Protein AF-A0A561SR07-F1 (afdb_monomer)

Mean predicted aligned error: 4.89 Å

Radius of gyration: 13.93 Å; Cα contacts (8 Å, |Δi|>4): 120; chains: 1; bounding box: 39×26×35 Å

Solvent-accessible surface area (backbone atoms only — not comparable to full-atom values): 5714 Å² total; per-residue (Å²): 134,88,75,38,73,57,32,72,94,71,38,33,71,71,37,86,74,61,41,60,95,83,24,37,66,59,61,86,92,63,88,76,39,71,48,79,34,26,85,81,16,77,62,50,43,59,72,64,60,61,81,38,29,44,69,58,76,40,77,44,76,46,87,36,42,95,92,30,39,85,36,67,70,21,46,74,70,23,68,68,49,51,51,56,50,48,60,65,62,66,70,74,120

Foldseek 3Di:
DDAACQDPPPHQCPDVVGADPQAAEDDPPPPAAEAEAEPPAPRNPPADNVVRYPRHPYGYYDHLDDPDRNPPVSLVPDPVNVVVVCVVVVVPD

Secondary structure (DSSP, 8-state):
-PPPTT-TTTTGGG-SSPPBTTBEEPPTT-S--EEEE-TT-GGGPSS-GGGTEET-SEEEE----TTTTTSHHHHHT-HHHHHHHHHHHTT--

Organism: NCBI:txid1128676

Structure (mmCIF, N/CA/C/O backbone):
data_AF-A0A561SR07-F1
#
_entry.id   AF-A0A561SR07-F1
#
loop_
_atom_site.group_PDB
_atom_site.id
_atom_site.type_symbol
_atom_site.label_atom_id
_atom_site.label_alt_id
_atom_site.label_comp_id
_atom_site.label_asym_id
_atom_site.label_entity_id
_atom_site.label_seq_id
_atom_site.pdbx_PDB_ins_code
_atom_site.Cartn_x
_atom_site.Cartn_y
_atom_site.Cartn_z
_atom_site.occupancy
_atom_site.B_iso_or_equiv
_atom_site.auth_seq_id
_atom_site.auth_comp_id
_atom_site.auth_asym_id
_atom_site.auth_atom_id
_atom_site.pdbx_PDB_model_num
ATOM 1 N N . MET A 1 1 ? 15.130 -7.034 7.660 1.00 43.53 1 MET A N 1
ATOM 2 C CA . MET A 1 1 ? 15.204 -5.831 6.805 1.00 43.53 1 MET A CA 1
ATOM 3 C C . MET A 1 1 ? 14.123 -5.957 5.741 1.00 43.53 1 MET A C 1
ATOM 5 O O . MET A 1 1 ? 14.244 -6.811 4.871 1.00 43.53 1 MET A O 1
ATOM 9 N N . THR A 1 2 ? 13.016 -5.226 5.870 1.00 49.16 2 THR A N 1
ATOM 10 C CA . THR A 1 2 ? 11.899 -5.264 4.911 1.00 49.16 2 THR A CA 1
ATOM 11 C C . THR A 1 2 ? 12.343 -4.535 3.643 1.00 49.16 2 THR A C 1
ATOM 13 O O . THR A 1 2 ? 12.707 -3.366 3.715 1.00 49.16 2 THR A O 1
ATOM 16 N N . ARG A 1 3 ? 12.409 -5.219 2.495 1.00 59.50 3 ARG A N 1
ATOM 17 C CA . ARG A 1 3 ? 12.766 -4.569 1.224 1.00 59.50 3 ARG A CA 1
ATOM 18 C C . ARG A 1 3 ? 11.539 -3.884 0.628 1.00 59.50 3 ARG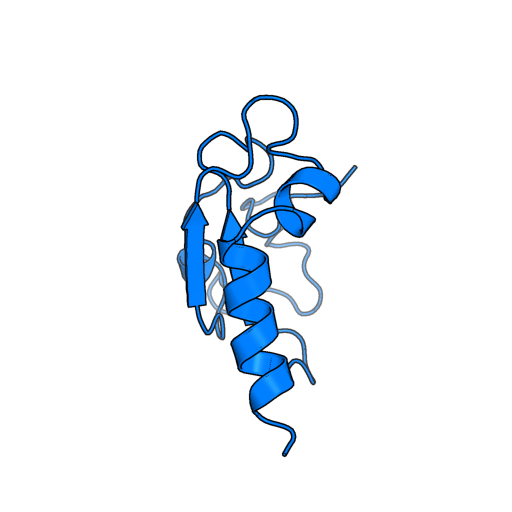 A C 1
ATOM 20 O O . ARG A 1 3 ? 10.463 -4.478 0.592 1.00 59.50 3 ARG A O 1
ATOM 27 N N . GLN A 1 4 ? 11.732 -2.661 0.144 1.00 78.00 4 GLN A N 1
ATOM 28 C CA . GLN A 1 4 ? 10.697 -1.854 -0.506 1.00 78.00 4 GLN A CA 1
ATOM 29 C C . GLN A 1 4 ? 10.195 -2.564 -1.757 1.00 78.00 4 GLN A C 1
ATOM 31 O O . GLN A 1 4 ? 10.992 -3.107 -2.523 1.00 78.00 4 GLN A O 1
ATOM 36 N N . LEU A 1 5 ? 8.882 -2.574 -1.980 1.00 84.81 5 LEU A N 1
ATOM 37 C CA . LEU A 1 5 ? 8.325 -3.461 -2.993 1.00 84.81 5 LEU A CA 1
ATOM 38 C C . LEU A 1 5 ? 8.636 -3.006 -4.431 1.00 84.81 5 LEU A C 1
ATOM 40 O O . LEU A 1 5 ? 8.831 -3.855 -5.303 1.00 84.81 5 LEU A O 1
ATOM 44 N N . ALA A 1 6 ? 8.694 -1.689 -4.634 1.00 89.56 6 ALA A N 1
ATOM 45 C CA . ALA A 1 6 ? 8.668 -1.018 -5.931 1.00 89.56 6 ALA A CA 1
ATOM 46 C C . ALA A 1 6 ? 9.988 -0.367 -6.359 1.00 89.56 6 ALA A C 1
ATOM 48 O O . ALA A 1 6 ? 9.995 0.344 -7.355 1.00 89.56 6 ALA A O 1
ATOM 49 N N . LEU A 1 7 ? 11.093 -0.573 -5.635 1.00 89.88 7 LEU A N 1
ATOM 50 C CA . LEU A 1 7 ? 12.367 0.048 -6.001 1.00 89.88 7 LEU A CA 1
ATOM 51 C C . LEU A 1 7 ? 12.856 -0.498 -7.365 1.00 89.88 7 LEU A C 1
ATOM 53 O O . LEU A 1 7 ? 13.177 -1.697 -7.422 1.00 89.88 7 LEU A O 1
ATOM 57 N N . PRO A 1 8 ? 12.908 0.330 -8.433 1.00 85.62 8 PRO A N 1
ATOM 58 C CA . PRO A 1 8 ? 13.352 -0.101 -9.762 1.00 85.62 8 PRO A CA 1
ATOM 59 C C . PRO A 1 8 ? 14.818 -0.533 -9.740 1.00 85.62 8 PRO A C 1
ATOM 61 O O . PRO A 1 8 ? 15.565 -0.097 -8.861 1.00 85.62 8 PRO A O 1
ATOM 64 N N . ASP A 1 9 ? 15.217 -1.433 -10.638 1.00 86.56 9 ASP A N 1
ATOM 65 C CA . ASP A 1 9 ? 16.574 -1.981 -10.829 1.00 86.56 9 ASP A CA 1
ATOM 66 C C . ASP A 1 9 ? 17.142 -2.780 -9.630 1.00 86.56 9 ASP A C 1
ATOM 68 O O . ASP A 1 9 ? 18.120 -3.536 -9.728 1.00 86.56 9 ASP A O 1
ATOM 72 N N . VAL A 1 10 ? 16.510 -2.666 -8.459 1.00 86.31 10 VAL A N 1
ATOM 73 C CA . VAL A 1 10 ? 16.974 -3.241 -7.195 1.00 86.31 10 VAL A CA 1
ATOM 74 C C . VAL A 1 10 ? 16.034 -4.330 -6.693 1.00 86.31 10 VAL A C 1
ATOM 76 O O . VAL A 1 10 ? 16.486 -5.434 -6.377 1.00 86.31 10 VAL A O 1
ATOM 79 N N . VAL A 1 11 ? 14.734 -4.052 -6.592 1.00 89.00 11 VAL A N 1
ATOM 80 C CA . VAL A 1 11 ? 13.776 -5.005 -6.013 1.00 89.00 11 VAL A CA 1
ATOM 81 C C . VAL A 1 11 ? 12.700 -5.408 -7.006 1.00 89.00 11 VAL A C 1
ATOM 83 O O . VAL A 1 11 ? 12.393 -6.596 -7.083 1.00 89.00 11 VAL A O 1
ATOM 86 N N . LEU A 1 12 ? 12.144 -4.459 -7.764 1.00 88.81 12 LEU A N 1
ATOM 87 C CA . LEU A 1 12 ? 11.035 -4.732 -8.678 1.00 88.81 12 LEU A CA 1
ATOM 88 C C . LEU A 1 12 ? 11.419 -5.772 -9.741 1.00 88.81 12 LEU A C 1
ATOM 90 O O . LEU A 1 12 ? 10.726 -6.774 -9.884 1.00 88.81 12 LEU A O 1
ATOM 94 N N . ASP A 1 13 ? 12.571 -5.610 -10.388 1.00 88.38 13 ASP A N 1
ATOM 95 C CA . ASP A 1 13 ? 13.008 -6.487 -11.490 1.00 88.38 13 ASP A CA 1
ATOM 96 C C . ASP A 1 13 ? 13.472 -7.874 -11.037 1.00 88.38 13 ASP A C 1
ATOM 98 O O . ASP A 1 13 ? 13.673 -8.770 -11.850 1.00 88.38 13 ASP A O 1
ATOM 102 N N . ARG A 1 14 ? 13.618 -8.071 -9.722 1.00 88.44 14 ARG A N 1
ATOM 103 C CA . ARG A 1 14 ? 13.972 -9.358 -9.108 1.00 88.44 14 ARG A CA 1
ATOM 104 C C . ARG A 1 14 ? 12.751 -10.110 -8.565 1.00 88.44 14 ARG A C 1
ATOM 106 O O . ARG A 1 14 ? 12.917 -11.072 -7.817 1.00 88.44 14 ARG A O 1
ATOM 113 N N . ARG A 1 15 ? 11.531 -9.650 -8.864 1.00 85.12 15 ARG A N 1
ATOM 114 C CA . ARG A 1 15 ? 10.287 -10.325 -8.464 1.00 85.12 15 ARG A CA 1
ATOM 115 C C . ARG A 1 15 ? 10.150 -11.669 -9.172 1.00 85.12 15 ARG A C 1
ATOM 117 O O . ARG A 1 15 ? 10.518 -11.804 -10.332 1.00 85.12 15 ARG A O 1
ATOM 124 N N . ASP A 1 16 ? 9.546 -12.617 -8.468 1.00 84.62 16 ASP A N 1
ATOM 125 C CA . ASP A 1 16 ? 8.993 -13.835 -9.049 1.0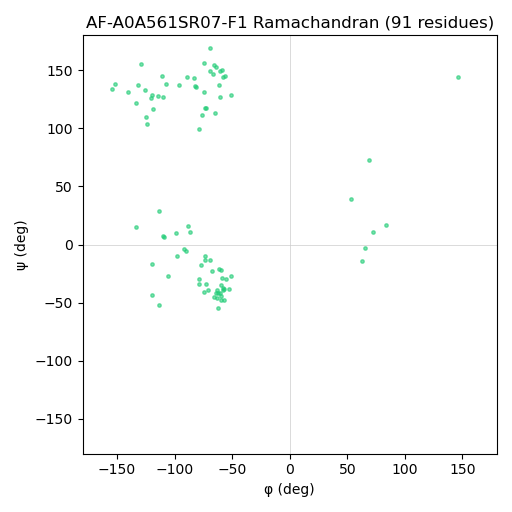0 84.62 16 ASP A CA 1
ATOM 126 C C . ASP A 1 16 ? 7.477 -13.848 -8.770 1.00 84.62 16 ASP A C 1
ATOM 128 O O . ASP A 1 16 ? 7.083 -13.809 -7.596 1.00 84.62 16 ASP A O 1
ATOM 132 N N . PRO A 1 17 ? 6.614 -13.808 -9.799 1.00 87.38 17 PRO A N 1
ATOM 133 C CA . PRO A 1 17 ? 6.944 -13.698 -11.223 1.00 87.38 17 PRO A CA 1
ATOM 134 C C . PRO A 1 17 ? 7.594 -12.355 -11.585 1.00 87.38 17 PRO A C 1
ATOM 136 O O . PRO A 1 17 ? 7.360 -11.336 -10.926 1.00 87.38 17 PRO A O 1
ATOM 139 N N . ALA A 1 18 ? 8.386 -12.362 -12.660 1.00 90.00 18 ALA A N 1
ATOM 140 C CA . ALA A 1 18 ? 9.030 -11.160 -13.180 1.00 90.00 18 ALA A CA 1
ATOM 141 C C . ALA A 1 18 ? 7.993 -10.093 -13.595 1.00 90.00 18 ALA A C 1
ATOM 143 O O . ALA A 1 18 ? 6.889 -10.445 -14.034 1.00 90.00 18 ALA A O 1
ATOM 144 N N . PRO A 1 19 ? 8.327 -8.793 -13.488 1.00 91.62 19 PRO A N 1
ATOM 145 C CA . PRO A 1 19 ? 7.461 -7.721 -13.966 1.00 91.62 19 PRO A CA 1
ATOM 146 C C . PRO A 1 19 ? 7.141 -7.859 -15.459 1.00 91.62 19 PRO A C 1
ATOM 148 O O . PRO A 1 19 ? 7.997 -8.226 -16.261 1.00 91.62 19 PRO A O 1
ATOM 151 N N . ILE A 1 20 ? 5.919 -7.500 -15.851 1.00 91.94 20 ILE A N 1
ATOM 152 C CA . ILE A 1 20 ? 5.496 -7.445 -17.255 1.00 91.94 20 ILE A CA 1
ATOM 153 C C . ILE A 1 20 ? 5.305 -5.976 -17.621 1.00 91.94 20 ILE A C 1
ATOM 155 O O . ILE A 1 20 ? 4.601 -5.255 -16.922 1.00 91.94 20 ILE A O 1
ATOM 159 N N . ASN A 1 21 ? 5.952 -5.522 -18.700 1.00 91.06 21 ASN A N 1
ATOM 160 C CA . ASN A 1 21 ? 6.009 -4.106 -19.092 1.00 91.06 21 ASN A CA 1
ATOM 161 C C . ASN A 1 21 ? 6.505 -3.187 -17.955 1.00 91.06 21 ASN A C 1
ATOM 163 O O . ASN A 1 21 ? 5.963 -2.106 -17.741 1.00 91.06 21 ASN A O 1
ATOM 167 N N . GLY A 1 22 ? 7.500 -3.650 -17.188 1.00 90.38 22 GLY A N 1
ATOM 168 C CA . GLY A 1 22 ? 8.068 -2.909 -16.054 1.00 90.38 22 GLY A CA 1
ATOM 169 C C . GLY A 1 22 ? 7.153 -2.824 -14.829 1.00 90.38 22 GLY A C 1
ATOM 170 O O . GLY A 1 22 ? 7.435 -2.063 -13.908 1.00 90.38 22 GLY A O 1
ATOM 171 N N . ARG A 1 23 ? 6.051 -3.586 -14.802 1.00 93.50 23 ARG A N 1
ATOM 172 C CA . ARG A 1 23 ? 5.064 -3.556 -13.720 1.00 93.50 23 ARG A CA 1
ATOM 173 C C . ARG A 1 23 ? 4.947 -4.916 -13.055 1.00 93.50 23 ARG A C 1
ATOM 175 O O . ARG A 1 23 ? 4.765 -5.942 -13.713 1.00 93.50 23 ARG A O 1
ATOM 182 N N . GLY A 1 24 ? 5.055 -4.927 -11.731 1.00 93.88 24 GLY A N 1
ATOM 183 C CA . GLY A 1 24 ? 4.732 -6.108 -10.944 1.00 93.88 24 GLY A CA 1
ATOM 184 C C . GLY A 1 24 ? 3.226 -6.376 -10.974 1.00 93.88 24 GLY A C 1
ATOM 185 O O . GLY A 1 24 ? 2.435 -5.546 -11.416 1.00 93.88 24 GLY A O 1
ATOM 186 N N . ARG A 1 25 ? 2.798 -7.539 -10.489 1.00 93.62 25 ARG A N 1
ATOM 187 C CA . ARG A 1 25 ? 1.376 -7.909 -10.459 1.00 93.62 25 ARG A CA 1
ATOM 188 C C . ARG A 1 25 ? 0.963 -8.390 -9.083 1.00 93.62 25 ARG A C 1
ATOM 190 O O . ARG A 1 25 ? 1.793 -8.886 -8.319 1.00 93.62 25 ARG A O 1
ATOM 197 N N . ARG A 1 26 ? -0.332 -8.267 -8.790 1.00 93.25 26 ARG A N 1
ATOM 198 C CA . ARG A 1 26 ? -0.950 -8.875 -7.612 1.00 93.25 26 ARG A CA 1
ATOM 199 C C . ARG A 1 26 ? -0.591 -10.359 -7.527 1.00 93.25 26 ARG A C 1
ATOM 201 O O . ARG A 1 26 ? -0.793 -11.066 -8.518 1.00 93.25 26 ARG A O 1
ATOM 208 N N . PRO A 1 27 ? -0.093 -10.840 -6.370 1.00 89.94 27 PRO A N 1
ATOM 209 C CA . PRO A 1 27 ? 0.172 -12.257 -6.193 1.00 89.94 27 PRO A CA 1
ATOM 210 C C . PRO A 1 27 ? -1.088 -13.102 -6.445 1.00 89.94 27 PRO A C 1
ATOM 212 O O . PRO A 1 27 ? -2.200 -12.663 -6.121 1.00 89.94 27 PRO A O 1
ATOM 215 N N . PRO A 1 28 ? -0.943 -14.312 -7.012 1.00 89.62 28 PRO A N 1
ATOM 216 C CA . PRO A 1 28 ? -2.075 -15.203 -7.235 1.00 89.62 28 PRO A CA 1
ATOM 217 C C . PRO A 1 28 ? -2.784 -15.528 -5.910 1.00 89.62 28 PRO A C 1
ATOM 219 O O . PRO A 1 28 ? -2.171 -15.528 -4.846 1.00 89.62 28 PRO A O 1
ATOM 222 N N . ALA A 1 29 ? -4.094 -15.780 -5.981 1.00 90.69 29 ALA A N 1
ATOM 223 C CA . ALA A 1 29 ? -4.993 -16.021 -4.842 1.00 90.69 29 ALA A CA 1
ATOM 224 C C . ALA A 1 29 ? -5.221 -14.839 -3.870 1.00 90.69 29 ALA A C 1
ATOM 226 O O . ALA A 1 29 ? -6.066 -14.940 -2.979 1.00 90.69 29 ALA A O 1
ATOM 227 N N . VAL A 1 30 ? -4.569 -13.685 -4.056 1.00 92.62 30 VAL A N 1
ATOM 228 C CA . VAL A 1 30 ? -4.896 -12.472 -3.288 1.00 92.62 30 VAL A CA 1
ATOM 229 C C . VAL A 1 30 ? -6.189 -11.857 -3.827 1.00 92.62 30 VAL A C 1
ATOM 231 O O . VAL A 1 30 ? -6.226 -11.324 -4.935 1.00 92.62 30 VAL A O 1
ATOM 234 N N . ARG A 1 31 ? -7.263 -11.911 -3.027 1.00 92.50 31 ARG A N 1
ATOM 235 C CA . ARG A 1 31 ? -8.588 -11.373 -3.398 1.00 92.50 31 ARG A CA 1
ATOM 236 C C . ARG A 1 31 ? -8.627 -9.845 -3.427 1.00 92.50 31 ARG A C 1
ATOM 238 O O . ARG A 1 31 ? -9.301 -9.271 -4.275 1.00 92.50 31 ARG A O 1
ATOM 245 N N . ARG A 1 32 ? -7.957 -9.202 -2.469 1.00 93.69 32 ARG A N 1
ATOM 246 C CA . ARG A 1 32 ? -7.898 -7.744 -2.317 1.00 93.69 32 ARG A CA 1
ATOM 247 C C . ARG A 1 32 ? -6.493 -7.337 -1.905 1.00 93.69 32 ARG A C 1
ATOM 249 O O . ARG A 1 32 ? -5.945 -7.918 -0.971 1.00 93.69 32 ARG A O 1
ATOM 256 N N . TRP A 1 33 ? -5.933 -6.347 -2.586 1.00 95.38 33 TRP A N 1
ATOM 257 C CA . TRP A 1 33 ? -4.609 -5.811 -2.321 1.00 95.38 33 TRP A CA 1
ATOM 258 C C . TRP A 1 33 ? -4.683 -4.306 -2.085 1.00 95.38 33 TRP A C 1
ATOM 260 O O . TRP A 1 33 ? -4.947 -3.530 -2.999 1.00 95.38 33 TRP A O 1
ATOM 270 N N . ILE A 1 34 ? -4.467 -3.905 -0.835 1.00 95.62 34 ILE A N 1
ATOM 271 C CA . ILE A 1 34 ? -4.510 -2.509 -0.403 1.00 95.62 34 ILE A CA 1
ATOM 272 C C . ILE A 1 34 ? -3.106 -2.109 0.045 1.00 95.62 34 ILE A C 1
ATOM 274 O O . ILE A 1 34 ? -2.504 -2.802 0.866 1.00 95.62 34 ILE A O 1
ATOM 278 N N . ASN A 1 35 ? -2.594 -1.003 -0.491 1.00 95.38 35 ASN A N 1
ATOM 279 C CA . ASN A 1 35 ? -1.367 -0.369 -0.028 1.00 95.38 35 ASN A CA 1
ATOM 280 C C . ASN A 1 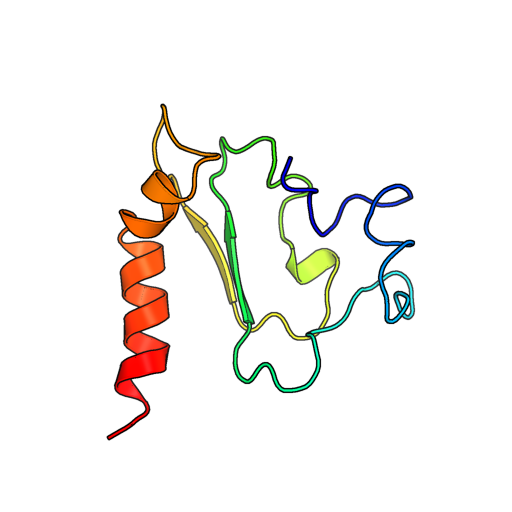35 ? -1.705 0.770 0.942 1.00 95.38 35 ASN A C 1
ATOM 282 O O . ASN A 1 35 ? -2.624 1.548 0.693 1.00 95.38 35 ASN A O 1
ATOM 286 N N . ILE A 1 36 ? -0.954 0.870 2.037 1.00 94.81 36 ILE A N 1
ATOM 287 C CA . ILE A 1 36 ? -1.019 1.982 2.989 1.00 94.81 36 ILE A CA 1
ATOM 288 C C . ILE A 1 36 ? 0.422 2.389 3.271 1.00 94.81 36 ILE A C 1
ATOM 290 O O . ILE A 1 36 ? 1.204 1.560 3.730 1.00 94.81 36 ILE A O 1
ATOM 294 N N . ALA A 1 37 ? 0.766 3.644 3.001 1.00 93.75 37 ALA A N 1
ATOM 295 C CA . ALA A 1 37 ? 2.109 4.175 3.207 1.00 93.75 37 ALA A CA 1
ATOM 296 C C . ALA A 1 37 ? 2.086 5.434 4.081 1.00 93.75 37 ALA A C 1
ATOM 298 O O . ALA A 1 37 ? 1.310 6.361 3.833 1.00 93.75 37 ALA A O 1
ATOM 299 N N . ASP A 1 38 ? 2.963 5.493 5.083 1.00 93.44 38 ASP A N 1
ATOM 300 C CA . ASP A 1 38 ? 3.220 6.736 5.809 1.00 93.44 38 ASP A CA 1
ATOM 301 C C . ASP A 1 38 ? 4.068 7.685 4.957 1.00 93.44 38 ASP A C 1
ATOM 303 O O . ASP A 1 38 ? 5.108 7.272 4.432 1.00 93.44 38 ASP A O 1
ATOM 307 N N . PRO A 1 39 ? 3.684 8.970 4.817 1.00 91.38 39 PRO A N 1
ATOM 308 C CA . PRO A 1 39 ? 4.515 9.922 4.118 1.00 91.38 39 PRO A CA 1
ATOM 309 C C . PRO A 1 39 ? 5.950 10.055 4.640 1.00 91.38 39 PRO A C 1
ATOM 311 O O . PRO A 1 39 ? 6.826 10.429 3.865 1.00 91.38 39 PRO A O 1
ATOM 314 N N . GLY A 1 40 ? 6.180 9.826 5.928 1.00 89.69 40 GLY A N 1
ATOM 315 C CA . GLY A 1 40 ? 7.484 9.868 6.580 1.00 89.69 40 GLY A CA 1
ATOM 316 C C . GLY A 1 40 ? 8.221 8.527 6.594 1.00 89.69 40 GLY A C 1
ATOM 317 O O . GLY A 1 40 ? 9.377 8.487 7.015 1.00 89.69 40 GLY A O 1
ATOM 318 N N . ASP A 1 41 ? 7.602 7.433 6.140 1.00 89.94 41 ASP A N 1
ATOM 319 C CA . ASP A 1 41 ? 8.265 6.133 6.054 1.00 89.94 41 ASP A CA 1
ATOM 320 C C . ASP A 1 41 ? 9.163 6.070 4.818 1.00 89.94 41 ASP A C 1
ATOM 322 O O . ASP A 1 41 ? 8.725 5.809 3.697 1.00 89.94 41 ASP A O 1
ATOM 326 N N . ILE A 1 42 ? 10.461 6.287 5.030 1.00 88.44 42 ILE A N 1
ATOM 327 C CA . ILE A 1 42 ? 11.465 6.207 3.965 1.00 88.44 42 ILE A CA 1
ATOM 328 C C . ILE A 1 42 ? 11.541 4.815 3.331 1.00 88.44 42 ILE A C 1
ATOM 330 O O . ILE A 1 42 ? 11.997 4.700 2.198 1.00 88.44 42 ILE A O 1
ATOM 334 N N . ILE A 1 43 ? 11.080 3.766 4.026 1.00 87.94 43 ILE A N 1
ATOM 335 C CA . ILE A 1 43 ? 11.022 2.400 3.502 1.00 87.94 43 ILE A CA 1
ATOM 336 C C . ILE A 1 43 ? 9.832 2.233 2.539 1.00 87.94 43 ILE A C 1
ATOM 338 O O . ILE A 1 43 ? 9.874 1.356 1.682 1.00 87.94 43 ILE A O 1
ATOM 342 N N . ALA A 1 44 ? 8.838 3.122 2.557 1.00 89.25 44 ALA A N 1
ATOM 343 C CA . ALA A 1 44 ? 7.705 3.116 1.629 1.00 89.25 44 ALA A CA 1
ATOM 344 C C . ALA A 1 44 ? 7.951 3.909 0.325 1.00 89.25 44 ALA A C 1
ATOM 346 O O . ALA A 1 44 ? 7.012 4.246 -0.395 1.00 89.25 44 ALA A O 1
ATOM 347 N N . ILE A 1 45 ? 9.210 4.225 0.008 1.00 89.44 45 ILE A N 1
ATOM 348 C CA . ILE A 1 45 ? 9.614 4.840 -1.264 1.00 89.44 45 ILE A CA 1
ATOM 349 C C . ILE A 1 45 ? 9.916 3.726 -2.292 1.00 89.44 45 ILE A C 1
ATOM 351 O O . ILE A 1 45 ? 10.447 2.684 -1.914 1.00 89.44 45 ILE A O 1
ATOM 355 N N . PRO A 1 46 ? 9.605 3.903 -3.589 1.00 90.81 46 PRO A N 1
ATOM 356 C CA . PRO A 1 46 ? 8.877 5.026 -4.182 1.00 90.81 46 PRO A CA 1
ATOM 357 C C . PRO A 1 46 ? 7.394 5.063 -3.783 1.00 90.81 46 PRO A C 1
ATOM 359 O O . PRO A 1 46 ? 6.769 4.030 -3.554 1.00 90.81 46 PRO A O 1
ATOM 362 N N . ARG A 1 47 ? 6.833 6.279 -3.713 1.00 89.75 47 ARG A N 1
ATOM 363 C CA . ARG A 1 47 ? 5.424 6.514 -3.352 1.00 89.75 47 ARG A CA 1
ATOM 364 C C . ARG A 1 47 ? 4.484 6.140 -4.497 1.00 89.75 47 ARG A C 1
ATOM 366 O 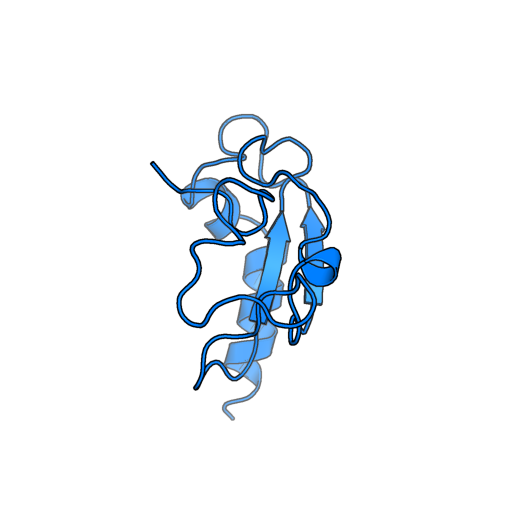O . ARG A 1 47 ? 4.866 6.214 -5.664 1.00 89.75 47 ARG A O 1
ATOM 373 N N . GLY A 1 48 ? 3.232 5.842 -4.151 1.00 92.00 48 GLY A N 1
ATOM 374 C CA . GLY A 1 48 ? 2.203 5.459 -5.116 1.00 92.00 48 GLY A CA 1
ATOM 375 C C . GLY A 1 48 ? 2.519 4.093 -5.711 1.00 92.00 48 GLY A C 1
ATOM 376 O O . GLY A 1 48 ? 2.951 3.991 -6.860 1.00 92.00 48 GLY A O 1
ATOM 377 N N . LEU A 1 49 ? 2.339 3.042 -4.913 1.00 93.88 49 LEU A N 1
ATOM 378 C CA . LEU A 1 49 ? 2.647 1.670 -5.303 1.00 93.88 49 LEU A CA 1
ATOM 379 C C . LEU A 1 49 ? 1.859 1.230 -6.552 1.00 93.88 49 LEU A C 1
ATOM 381 O O . LEU A 1 49 ? 2.373 0.450 -7.354 1.00 93.88 49 LEU A O 1
ATOM 385 N N . ALA A 1 50 ? 0.664 1.785 -6.775 1.00 95.50 50 ALA A N 1
ATOM 386 C CA . ALA A 1 50 ? -0.152 1.562 -7.973 1.00 95.50 50 ALA A CA 1
ATOM 387 C C . ALA A 1 50 ? 0.549 1.973 -9.284 1.00 95.50 50 ALA A C 1
ATOM 389 O O . ALA A 1 50 ? 0.250 1.431 -10.352 1.00 95.50 50 ALA A O 1
ATOM 390 N N . ASN A 1 51 ? 1.548 2.858 -9.221 1.00 94.62 51 ASN A N 1
ATOM 391 C CA . ASN A 1 51 ? 2.367 3.219 -10.380 1.00 94.62 51 ASN A CA 1
ATOM 392 C C . ASN A 1 51 ? 3.357 2.116 -10.785 1.00 94.62 51 ASN A C 1
ATOM 394 O O . ASN A 1 51 ? 3.880 2.165 -11.893 1.00 94.62 51 ASN A O 1
ATOM 398 N N . TYR A 1 52 ? 3.577 1.109 -9.935 1.00 95.06 52 TYR A N 1
ATOM 399 C CA . TYR A 1 52 ? 4.560 0.040 -10.148 1.00 95.06 52 TYR A CA 1
ATOM 400 C C . TYR A 1 52 ? 3.937 -1.359 -10.199 1.00 95.06 52 TYR A C 1
ATOM 402 O O . TYR A 1 52 ? 4.586 -2.296 -10.664 1.00 95.06 52 TYR A O 1
ATOM 410 N N . PHE A 1 53 ? 2.696 -1.520 -9.728 1.00 95.12 53 PHE A N 1
ATOM 411 C CA . PHE A 1 53 ? 2.018 -2.813 -9.662 1.00 95.12 53 PHE A CA 1
ATOM 412 C C . PHE A 1 53 ? 0.601 -2.767 -10.228 1.00 95.12 53 PHE A C 1
ATOM 414 O O . PHE A 1 53 ? -0.184 -1.872 -9.920 1.00 95.12 53 PHE A O 1
ATOM 421 N N . ASP A 1 54 ? 0.252 -3.792 -11.001 1.00 95.06 54 ASP A N 1
ATOM 422 C CA . ASP A 1 54 ? -1.115 -4.057 -11.439 1.00 95.06 54 ASP A CA 1
ATOM 423 C C . ASP A 1 54 ? -1.907 -4.812 -10.368 1.00 95.06 54 ASP A C 1
ATOM 425 O O . ASP A 1 54 ? -1.395 -5.722 -9.707 1.00 95.06 54 ASP A O 1
ATOM 429 N N . GLY A 1 55 ? -3.195 -4.482 -10.250 1.00 94.50 55 GLY A N 1
ATOM 430 C CA . GLY A 1 55 ? -4.122 -5.158 -9.340 1.00 94.50 55 GLY A CA 1
ATOM 431 C C . GLY A 1 55 ? -4.095 -4.649 -7.898 1.00 94.50 55 GLY A C 1
ATOM 432 O O . GLY A 1 55 ? -4.595 -5.347 -7.018 1.00 94.50 55 GLY A O 1
AT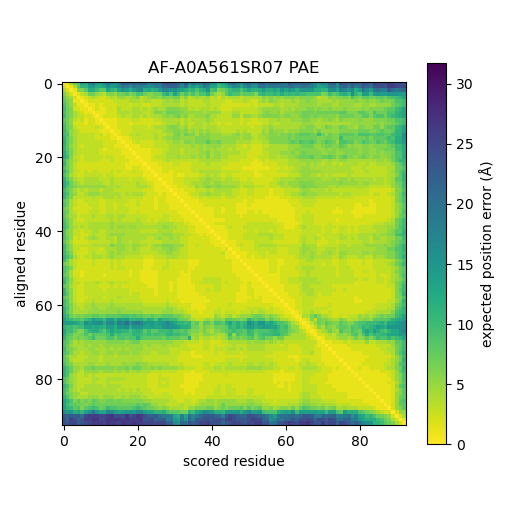OM 433 N N . ILE A 1 56 ? -3.528 -3.463 -7.645 1.00 95.62 56 ILE A N 1
ATOM 434 C CA . ILE A 1 56 ? -3.747 -2.737 -6.387 1.00 95.62 56 ILE A CA 1
ATOM 435 C C . ILE A 1 56 ? -5.163 -2.164 -6.406 1.00 95.62 56 ILE A C 1
ATOM 437 O O . ILE A 1 56 ? -5.502 -1.345 -7.255 1.00 95.62 56 ILE A O 1
ATOM 441 N N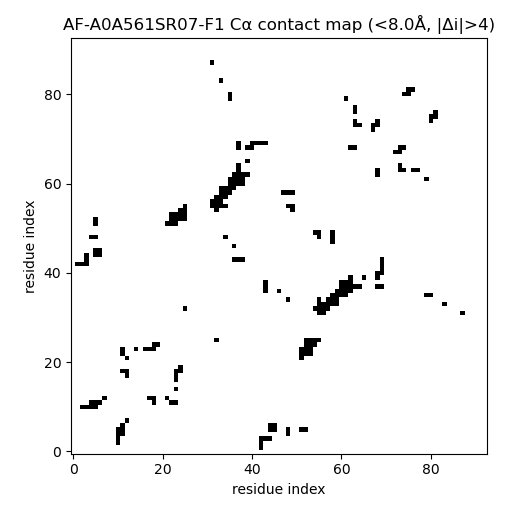 . ASP A 1 57 ? -5.988 -2.607 -5.462 1.00 96.31 57 ASP A N 1
ATOM 442 C CA . ASP A 1 57 ? -7.385 -2.193 -5.343 1.00 96.31 57 ASP A CA 1
ATOM 443 C C . ASP A 1 57 ? -7.515 -0.814 -4.682 1.00 96.31 57 ASP A C 1
ATOM 445 O O . ASP A 1 57 ? -8.482 -0.089 -4.909 1.00 96.31 57 ASP A O 1
ATOM 449 N N . THR A 1 58 ? -6.579 -0.451 -3.803 1.00 96.19 58 THR A N 1
ATOM 450 C CA . THR A 1 58 ? -6.569 0.848 -3.120 1.00 96.19 58 THR A CA 1
ATOM 451 C C . THR A 1 58 ? -5.141 1.209 -2.726 1.00 96.19 58 THR A C 1
ATOM 453 O O . THR A 1 58 ? -4.428 0.371 -2.178 1.00 96.19 58 THR A O 1
ATOM 456 N N . ASP A 1 59 ? -4.728 2.448 -2.986 1.00 96.62 59 ASP A N 1
ATOM 457 C CA . ASP A 1 59 ? -3.396 2.961 -2.660 1.00 96.62 59 ASP A CA 1
ATOM 458 C C . ASP A 1 59 ? -3.525 4.213 -1.787 1.00 96.62 59 ASP A C 1
ATOM 460 O O . ASP A 1 59 ? -3.930 5.277 -2.255 1.00 96.62 59 ASP A O 1
ATOM 464 N N . LEU A 1 60 ? -3.273 4.052 -0.489 1.00 95.62 60 LEU A N 1
ATOM 465 C CA . LEU A 1 60 ? -3.530 5.063 0.528 1.00 95.62 60 LEU A CA 1
ATOM 466 C C . LEU A 1 60 ? -2.231 5.621 1.087 1.00 95.62 60 LEU A C 1
ATOM 468 O O . LEU A 1 60 ? -1.248 4.913 1.303 1.00 95.62 60 LEU A O 1
ATOM 472 N N . THR A 1 61 ? -2.270 6.908 1.407 1.00 94.38 61 THR A N 1
ATOM 473 C CA . THR A 1 61 ? -1.208 7.589 2.135 1.00 94.38 61 THR A CA 1
ATOM 474 C C . THR A 1 61 ? -1.787 8.164 3.422 1.00 94.38 61 THR A C 1
ATOM 476 O O . THR A 1 61 ? -2.788 8.875 3.380 1.00 94.38 61 THR A O 1
ATOM 479 N N . THR A 1 62 ? -1.188 7.850 4.569 1.00 93.25 62 THR A N 1
ATOM 480 C CA . THR A 1 62 ? -1.683 8.299 5.880 1.00 93.25 62 THR A CA 1
ATOM 481 C C . THR A 1 62 ? -0.535 8.411 6.873 1.00 93.25 62 THR A C 1
ATOM 483 O O . THR A 1 62 ? 0.285 7.506 6.918 1.00 93.25 62 THR A O 1
ATOM 486 N N . PRO A 1 63 ? -0.461 9.449 7.717 1.00 92.38 63 PRO A N 1
ATOM 487 C CA . PRO A 1 63 ? 0.456 9.436 8.848 1.00 92.38 63 PRO A CA 1
ATOM 488 C C . PRO A 1 63 ? 0.111 8.272 9.786 1.00 92.38 63 PRO A C 1
ATOM 490 O O . PRO A 1 63 ? -1.034 8.115 10.212 1.00 92.38 63 PRO A O 1
ATOM 493 N N . VAL A 1 64 ? 1.104 7.448 10.086 1.00 87.56 64 VAL A N 1
ATOM 494 C CA . VAL A 1 64 ? 1.025 6.261 10.942 1.00 87.56 64 VAL A CA 1
ATOM 495 C C . VAL A 1 64 ? 1.693 6.530 12.292 1.00 87.56 64 VAL A C 1
ATOM 497 O O . VAL A 1 64 ? 1.291 5.968 13.310 1.00 87.56 64 VAL A O 1
ATOM 500 N N . GLY A 1 65 ? 2.663 7.448 12.330 1.00 79.88 65 GLY A N 1
ATOM 501 C CA . GLY A 1 65 ? 3.156 8.055 13.565 1.00 79.88 65 GLY A CA 1
ATOM 502 C C . GLY A 1 65 ? 4.648 8.379 13.531 1.0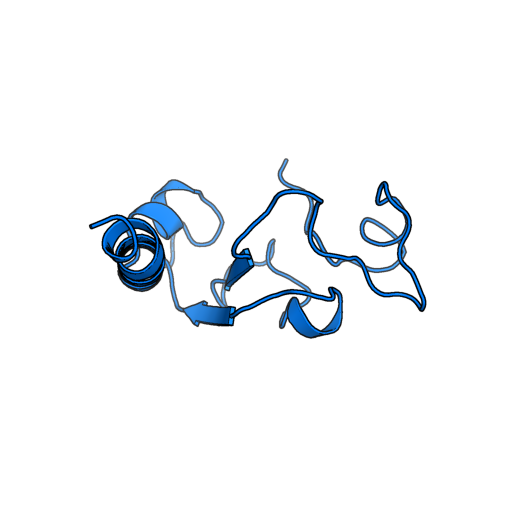0 79.88 65 GLY A C 1
ATOM 503 O O . GLY A 1 65 ? 5.455 7.610 13.017 1.00 79.88 65 GLY A O 1
ATOM 504 N N . VAL A 1 66 ? 5.028 9.490 14.168 1.00 71.69 66 VAL A N 1
ATOM 505 C CA . VAL A 1 66 ? 6.371 10.098 14.065 1.00 71.69 66 VAL A CA 1
ATOM 506 C C . VAL A 1 66 ? 7.513 9.144 14.450 1.00 71.69 66 VAL A C 1
ATOM 508 O O . VAL A 1 66 ? 8.552 9.135 13.800 1.00 71.69 66 VAL A O 1
ATOM 511 N N . PHE A 1 67 ? 7.328 8.296 15.466 1.00 76.31 67 PHE A N 1
ATOM 512 C CA . PHE A 1 67 ? 8.389 7.400 15.962 1.00 76.31 67 PHE A CA 1
ATOM 513 C C . PHE A 1 67 ? 8.322 5.967 15.415 1.00 76.31 67 PHE A C 1
ATOM 515 O O . PHE A 1 67 ? 9.243 5.175 15.627 1.00 76.31 67 PHE A O 1
ATOM 522 N N . ASN A 1 68 ? 7.234 5.610 14.727 1.00 77.88 68 ASN A N 1
ATOM 523 C CA . ASN A 1 68 ? 6.938 4.231 14.333 1.00 77.88 68 ASN A CA 1
ATOM 524 C C . ASN A 1 68 ? 6.510 4.100 12.864 1.00 77.88 68 ASN A C 1
ATOM 526 O O . ASN A 1 68 ? 6.028 3.035 12.490 1.00 77.88 68 ASN A O 1
ATOM 530 N N . ALA A 1 69 ? 6.732 5.128 12.037 1.00 76.88 69 ALA A N 1
ATOM 531 C CA . ALA A 1 69 ? 6.331 5.174 10.627 1.00 76.88 69 ALA A CA 1
ATOM 532 C C . ALA A 1 69 ? 6.769 3.945 9.805 1.00 76.88 69 ALA A C 1
ATOM 534 O O . ALA A 1 69 ? 6.086 3.571 8.869 1.00 76.88 69 ALA A O 1
ATOM 535 N N . HIS A 1 70 ? 7.856 3.273 10.198 1.00 80.19 70 HIS A N 1
ATOM 536 C CA . HIS A 1 70 ? 8.437 2.101 9.527 1.00 80.19 70 HIS A CA 1
ATOM 537 C C . HIS A 1 70 ? 8.260 0.785 10.315 1.00 80.19 70 HIS A C 1
ATOM 539 O O . HIS A 1 70 ? 8.836 -0.249 9.968 1.00 80.19 70 HIS A O 1
ATOM 545 N N . LYS A 1 71 ? 7.502 0.805 11.420 1.00 87.56 71 LYS A N 1
ATOM 546 C CA . LYS A 1 71 ? 7.258 -0.368 12.272 1.00 87.56 71 LYS A CA 1
ATOM 547 C C . LYS A 1 71 ? 5.833 -0.862 12.088 1.00 87.56 71 LYS A C 1
ATOM 549 O O . LYS A 1 71 ? 4.887 -0.080 12.140 1.00 87.56 71 LYS A O 1
ATOM 554 N N . ALA A 1 72 ? 5.669 -2.183 12.010 1.00 89.31 72 ALA A N 1
ATOM 555 C CA . ALA A 1 72 ? 4.354 -2.816 11.912 1.00 89.31 72 ALA A CA 1
ATOM 556 C C . ALA A 1 72 ? 3.389 -2.354 13.020 1.00 89.31 72 ALA A C 1
ATOM 558 O O . ALA A 1 72 ? 2.222 -2.111 12.743 1.00 89.31 72 ALA A O 1
ATOM 559 N N . ALA A 1 73 ? 3.881 -2.156 14.251 1.00 90.75 73 ALA A N 1
ATOM 560 C CA . ALA A 1 73 ? 3.071 -1.676 15.374 1.00 90.75 73 ALA A CA 1
ATOM 561 C C . ALA A 1 73 ? 2.395 -0.321 15.105 1.00 90.75 73 ALA A C 1
ATOM 563 O O . ALA A 1 73 ? 1.251 -0.126 15.508 1.00 90.75 73 ALA A O 1
ATOM 564 N N . GLY A 1 74 ? 3.073 0.594 14.402 1.00 91.75 74 GLY A N 1
ATOM 565 C CA . GLY A 1 74 ? 2.471 1.853 13.970 1.00 91.75 74 GLY A CA 1
ATOM 566 C C . GLY A 1 74 ? 1.304 1.590 13.024 1.00 91.75 74 GLY A C 1
ATOM 567 O O . GLY A 1 74 ? 0.180 2.001 13.301 1.00 91.75 74 GLY A O 1
ATOM 568 N N . TYR A 1 75 ? 1.550 0.843 11.941 1.00 92.25 75 TYR A N 1
ATOM 569 C CA . TYR A 1 75 ? 0.523 0.561 10.932 1.00 92.25 75 TYR A CA 1
ATOM 570 C C . TYR A 1 75 ? -0.675 -0.179 11.531 1.00 92.25 75 TYR A C 1
ATOM 572 O O . TYR A 1 75 ? -1.812 0.177 11.242 1.00 92.25 75 TYR A O 1
ATOM 580 N N . LEU A 1 76 ? -0.442 -1.159 12.405 1.00 92.62 76 LEU A N 1
ATOM 581 C CA . LEU A 1 76 ? -1.501 -1.918 13.075 1.00 92.62 76 LEU A CA 1
ATOM 582 C C . LEU A 1 76 ? -2.326 -1.075 14.060 1.00 92.62 76 LEU A C 1
ATOM 584 O O . LEU A 1 76 ? -3.468 -1.426 14.334 1.00 92.62 76 LEU A O 1
ATOM 588 N N . SER A 1 77 ? -1.778 0.036 14.559 1.00 91.94 77 SER A N 1
ATOM 589 C CA . SER A 1 77 ? -2.485 0.971 15.450 1.00 91.94 77 SER A CA 1
ATOM 590 C C . SER A 1 77 ? -3.183 2.112 14.692 1.00 91.94 77 SER A C 1
ATOM 592 O O . SER A 1 77 ? -3.848 2.944 15.305 1.00 91.94 77 SER A O 1
ATOM 594 N N . CYS A 1 78 ? -3.025 2.187 13.366 1.00 92.94 78 CYS A N 1
ATOM 595 C CA . CYS A 1 78 ? -3.575 3.256 12.538 1.00 92.94 78 CYS A CA 1
ATOM 596 C C . CYS A 1 78 ? -5.048 2.996 12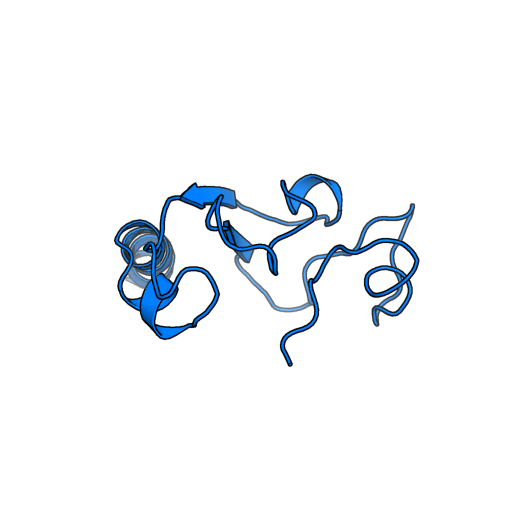.179 1.00 92.94 78 CYS A C 1
ATOM 598 O O . CYS A 1 78 ? -5.421 1.901 11.747 1.00 92.94 78 CYS A O 1
ATOM 600 N N . THR A 1 79 ? -5.882 4.036 12.270 1.00 94.56 79 THR A N 1
ATOM 601 C CA . THR A 1 79 ? -7.309 3.983 11.910 1.00 94.56 79 THR A CA 1
ATOM 602 C C . THR A 1 79 ? -7.534 3.599 10.449 1.00 94.56 79 THR A C 1
ATOM 604 O O . THR A 1 79 ? -8.470 2.862 10.155 1.00 94.56 79 THR A O 1
ATOM 607 N N . THR A 1 80 ? -6.656 4.023 9.538 1.00 95.81 80 THR A N 1
ATOM 608 C CA . THR A 1 80 ? -6.720 3.665 8.113 1.00 95.81 80 THR A CA 1
ATOM 609 C C . THR A 1 80 ? -6.567 2.158 7.903 1.00 95.81 80 THR A C 1
ATOM 611 O O . THR A 1 80 ? -7.321 1.561 7.135 1.00 95.81 80 THR A O 1
ATOM 614 N N . THR A 1 81 ? -5.652 1.513 8.634 1.00 95.19 81 THR A N 1
ATOM 615 C CA . THR A 1 81 ? -5.488 0.051 8.607 1.00 95.19 81 THR A CA 1
ATOM 616 C C . THR A 1 81 ? -6.719 -0.646 9.172 1.00 95.19 81 THR A C 1
ATOM 618 O O . THR A 1 81 ? -7.226 -1.589 8.564 1.00 95.19 81 THR A O 1
ATOM 621 N N . ALA A 1 82 ? -7.242 -0.160 10.302 1.00 95.19 82 ALA A N 1
ATOM 622 C CA . ALA A 1 82 ? -8.456 -0.706 10.904 1.00 95.19 82 ALA A CA 1
ATOM 623 C C . ALA A 1 82 ? -9.661 -0.607 9.950 1.00 95.19 82 ALA A C 1
ATOM 625 O O . ALA A 1 82 ? -10.380 -1.587 9.762 1.00 95.19 82 ALA A O 1
ATOM 626 N N . ALA A 1 83 ? -9.845 0.539 9.289 1.00 95.12 83 ALA A N 1
ATOM 627 C CA . ALA A 1 83 ? -10.903 0.748 8.307 1.00 95.12 83 ALA A CA 1
ATOM 628 C C . ALA A 1 83 ? -10.750 -0.188 7.098 1.00 95.12 83 ALA A C 1
ATOM 630 O O . ALA A 1 83 ? -11.717 -0.840 6.704 1.00 95.12 83 ALA A O 1
ATOM 631 N N . ALA A 1 84 ? -9.537 -0.321 6.550 1.00 94.75 84 ALA A N 1
ATOM 632 C CA . ALA A 1 84 ? -9.265 -1.240 5.448 1.00 94.75 84 ALA A CA 1
ATOM 633 C C . ALA A 1 84 ? -9.636 -2.686 5.819 1.00 94.75 84 ALA A C 1
ATOM 635 O O . ALA A 1 84 ? -10.367 -3.344 5.076 1.00 94.75 84 ALA A O 1
ATOM 636 N N . LEU A 1 85 ? -9.220 -3.159 6.998 1.00 94.38 85 LEU A N 1
ATOM 637 C CA . LEU A 1 85 ? -9.561 -4.497 7.488 1.00 94.38 85 LEU A CA 1
ATOM 638 C C . LEU A 1 85 ? -11.065 -4.675 7.715 1.00 94.38 85 LEU A C 1
ATOM 640 O O . LEU A 1 85 ? -11.613 -5.708 7.330 1.00 94.38 85 LEU A O 1
ATOM 644 N N . ALA A 1 86 ? -11.749 -3.674 8.275 1.00 94.19 86 ALA A N 1
ATOM 645 C CA . ALA A 1 86 ? -13.191 -3.727 8.497 1.00 94.19 86 ALA A CA 1
ATOM 646 C C . ALA A 1 86 ? -13.965 -3.960 7.189 1.00 94.19 86 ALA A C 1
ATOM 648 O O . ALA A 1 86 ? -14.895 -4.765 7.174 1.00 94.19 86 ALA A O 1
ATOM 649 N N . THR A 1 87 ? -13.546 -3.345 6.074 1.00 90.75 87 THR A N 1
ATOM 650 C CA . THR A 1 87 ? -14.178 -3.606 4.767 1.00 90.75 87 THR A CA 1
ATOM 651 C C . THR A 1 87 ? -14.008 -5.059 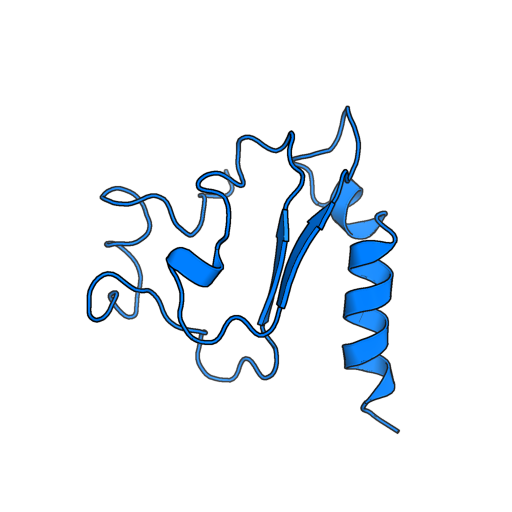4.322 1.00 90.75 87 THR A C 1
ATOM 653 O O . THR A 1 87 ? -14.945 -5.659 3.803 1.00 90.75 87 THR A O 1
ATOM 656 N N . LEU A 1 88 ? -12.841 -5.662 4.559 1.00 88.62 88 LEU A N 1
ATOM 657 C CA . LEU A 1 88 ? -12.546 -7.028 4.124 1.00 88.62 88 LEU A CA 1
ATOM 658 C C . LEU A 1 88 ? -13.271 -8.072 4.977 1.00 88.62 88 LEU A C 1
ATOM 660 O O . LEU A 1 88 ? -13.792 -9.047 4.434 1.00 88.62 88 LEU A O 1
ATOM 664 N N . LEU A 1 89 ? -13.322 -7.845 6.290 1.00 87.31 89 LEU A N 1
ATOM 665 C CA . LEU A 1 89 ? -13.937 -8.744 7.267 1.00 87.31 89 LEU A CA 1
ATOM 666 C C . LEU A 1 89 ? -15.466 -8.616 7.291 1.00 87.31 89 LEU A C 1
ATOM 668 O O . LEU A 1 89 ? -16.163 -9.612 7.453 1.00 87.31 89 LEU A O 1
ATOM 672 N N . GLY A 1 90 ? -16.000 -7.413 7.063 1.00 74.81 90 GLY A N 1
ATOM 673 C CA . GLY A 1 90 ? -17.441 -7.162 6.984 1.00 74.81 90 GLY A CA 1
ATOM 674 C C . GLY A 1 90 ? -18.121 -7.762 5.748 1.00 74.81 90 GLY A C 1
ATOM 675 O O . GLY A 1 90 ? -19.341 -7.862 5.724 1.00 74.81 90 GLY A O 1
ATOM 676 N N . THR A 1 91 ? -17.352 -8.208 4.746 1.00 56.66 91 THR A N 1
ATOM 677 C CA . THR A 1 91 ? -17.877 -8.849 3.522 1.00 56.66 91 THR A CA 1
ATOM 678 C C . THR A 1 91 ? -18.080 -10.375 3.678 1.00 56.66 91 THR A C 1
ATOM 680 O O . THR A 1 91 ? -18.276 -11.067 2.686 1.00 56.66 91 THR A O 1
ATOM 683 N N . HIS A 1 92 ? -17.997 -10.924 4.899 1.00 48.06 92 HIS A N 1
ATOM 684 C CA . HIS A 1 92 ? -18.158 -12.360 5.201 1.00 48.06 92 HIS A CA 1
ATOM 685 C C . HIS A 1 92 ? -19.414 -12.691 6.040 1.00 48.06 92 HIS A C 1
ATOM 687 O O . HIS A 1 92 ? -19.408 -13.667 6.789 1.00 48.06 92 HIS A O 1
ATOM 693 N N . ARG A 1 93 ? -20.486 -11.897 5.937 1.00 43.09 93 ARG A N 1
ATOM 694 C CA . ARG A 1 93 ? -21.809 -12.270 6.470 1.00 43.09 93 ARG A CA 1
ATOM 695 C C . ARG A 1 93 ? -22.714 -12.819 5.383 1.00 43.09 93 ARG A C 1
ATOM 697 O O . ARG A 1 93 ? -22.672 -12.255 4.269 1.00 43.09 93 ARG A O 1
#

pLDDT: mean 87.76, std 11.26, range [43.09, 96.62]

Sequence (93 aa):
MTRQLALPDVVLDRRDPAPINGRGRRPPAVRRWINIADPGDIIAIPRGLANYFDGIDTDLTTPVGVFNAHKAAGYLSCTTTAAALATLLGTHR